Protein AF-A0A7C6I1Q8-F1 (afdb_monomer_lite)

Sequence (45 aa):
AEFERIPHDTKTLNDEERAQI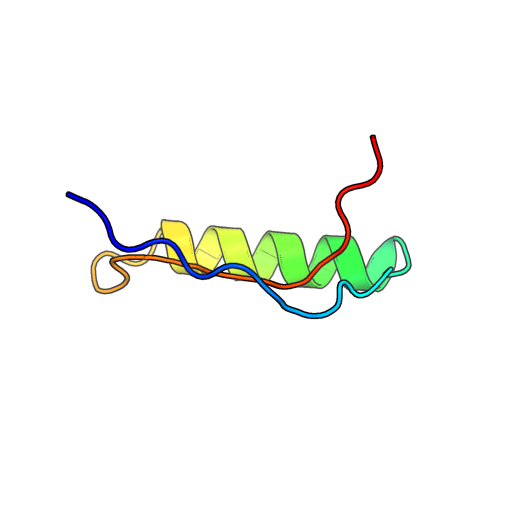EKLLEKFEEDEDVQNVFHNMAVEE

Secondary structure (DSSP, 8-state):
-------SS-B---HHHHHHHHHHHHHHHS-TT-------BPPP-

Radius of gyration: 11.93 Å; chains: 1; bounding box: 20×33×23 Å

pLDDT: mean 89.89, std 8.48, range [53.56, 96.75]

Foldseek 3Di:
DDDDDDDPAADEDDPVVVVVVVVVVVVLVVDPPRDDDDDRHDDDD

Structure (mmCIF, N/CA/C/O backbone):
data_AF-A0A7C6I1Q8-F1
#
_entry.id   AF-A0A7C6I1Q8-F1
#
loop_
_atom_site.group_PDB
_atom_site.id
_atom_site.type_symbol
_atom_site.label_atom_id
_atom_site.label_alt_id
_atom_site.label_comp_id
_atom_site.label_asym_id
_atom_site.label_entity_id
_atom_site.label_seq_id
_atom_site.pdbx_PDB_ins_code
_atom_site.Cartn_x
_atom_site.Cartn_y
_atom_site.Cartn_z
_atom_site.occupancy
_atom_site.B_iso_or_equiv
_atom_site.auth_seq_id
_atom_site.auth_comp_id
_atom_site.auth_asym_id
_atom_site.auth_atom_id
_atom_site.pdbx_PDB_model_num
ATOM 1 N N . ALA A 1 1 ? -4.327 18.903 -9.183 1.00 76.88 1 ALA A N 1
ATOM 2 C CA . ALA A 1 1 ? -3.375 17.915 -9.713 1.00 76.88 1 ALA A CA 1
ATOM 3 C C . ALA A 1 1 ? -2.944 17.078 -8.525 1.00 76.88 1 ALA A C 1
ATOM 5 O O . ALA A 1 1 ? -2.355 17.640 -7.609 1.00 76.88 1 ALA A O 1
ATOM 6 N N . GLU A 1 2 ? -3.363 15.818 -8.476 1.00 73.56 2 GLU A N 1
ATOM 7 C CA . GLU A 1 2 ? -2.930 14.869 -7.446 1.00 73.56 2 GLU A CA 1
ATOM 8 C C . GLU A 1 2 ? -1.556 14.321 -7.840 1.00 73.56 2 GLU A C 1
ATOM 10 O O . GLU A 1 2 ? -1.256 14.174 -9.025 1.00 73.56 2 GLU A O 1
ATOM 15 N N . PHE A 1 3 ? -0.681 14.124 -6.855 1.00 81.00 3 PHE A N 1
ATOM 16 C CA . PHE A 1 3 ? 0.660 13.601 -7.091 1.00 81.00 3 PHE A CA 1
ATOM 17 C C . PHE A 1 3 ? 0.626 12.081 -6.983 1.00 81.00 3 PHE A C 1
ATOM 19 O O . PHE A 1 3 ? 0.415 11.540 -5.900 1.00 81.00 3 PHE A O 1
ATOM 26 N N . GLU A 1 4 ? 0.885 11.401 -8.093 1.00 81.12 4 GLU A N 1
ATOM 27 C CA . GLU A 1 4 ? 0.995 9.946 -8.134 1.00 81.12 4 GLU A CA 1
ATOM 28 C C . GLU A 1 4 ? 2.436 9.500 -7.844 1.00 81.12 4 GLU A C 1
ATOM 30 O O . GLU A 1 4 ? 3.404 10.125 -8.292 1.00 81.12 4 GLU A O 1
ATOM 35 N N . ARG A 1 5 ? 2.597 8.400 -7.098 1.00 86.12 5 ARG A N 1
ATOM 36 C CA . ARG A 1 5 ? 3.893 7.730 -6.923 1.00 86.12 5 ARG A CA 1
ATOM 37 C C . ARG A 1 5 ? 3.928 6.462 -7.760 1.00 86.12 5 ARG A C 1
ATOM 39 O O . ARG A 1 5 ? 3.280 5.480 -7.416 1.00 86.12 5 ARG A O 1
ATOM 46 N N . ILE A 1 6 ? 4.730 6.483 -8.822 1.00 87.38 6 ILE A N 1
ATOM 47 C CA . ILE A 1 6 ? 4.935 5.321 -9.688 1.00 87.38 6 ILE A CA 1
ATOM 48 C C . ILE A 1 6 ? 6.100 4.494 -9.124 1.00 87.38 6 ILE A C 1
ATOM 50 O O . ILE A 1 6 ? 7.217 5.014 -9.033 1.00 87.38 6 ILE A O 1
ATOM 54 N N . PRO A 1 7 ? 5.876 3.234 -8.715 1.00 91.19 7 PRO A N 1
ATOM 55 C CA . PRO A 1 7 ? 6.957 2.366 -8.267 1.00 91.19 7 PRO A CA 1
ATOM 56 C C . PRO A 1 7 ? 7.879 2.007 -9.440 1.00 91.19 7 PRO A C 1
ATOM 58 O O . PRO A 1 7 ? 7.418 1.746 -10.547 1.00 91.19 7 PRO A O 1
ATOM 61 N N . HIS A 1 8 ? 9.191 1.973 -9.193 1.00 93.00 8 HIS A N 1
ATOM 62 C CA . HIS A 1 8 ? 10.172 1.537 -10.195 1.00 93.00 8 HIS A CA 1
ATOM 63 C C . HIS A 1 8 ? 10.170 0.017 -10.408 1.00 93.00 8 HIS A C 1
ATOM 65 O O . HIS A 1 8 ? 10.408 -0.437 -11.521 1.00 93.00 8 HIS A O 1
ATOM 71 N N . ASP A 1 9 ? 9.857 -0.744 -9.359 1.00 93.31 9 ASP A N 1
ATOM 72 C CA . ASP A 1 9 ? 9.804 -2.203 -9.364 1.00 93.31 9 ASP A CA 1
ATOM 73 C C . ASP A 1 9 ? 8.573 -2.674 -8.590 1.00 93.31 9 ASP A C 1
ATOM 75 O O . ASP A 1 9 ? 8.269 -2.142 -7.515 1.00 93.31 9 ASP A O 1
ATOM 79 N N . THR A 1 10 ? 7.897 -3.703 -9.098 1.00 93.75 10 THR A N 1
ATOM 80 C CA . THR A 1 10 ? 6.741 -4.325 -8.441 1.00 93.75 10 THR A CA 1
ATOM 81 C C . THR A 1 10 ? 7.109 -5.652 -7.788 1.00 93.75 10 THR A C 1
ATOM 83 O O . THR A 1 10 ? 7.910 -6.415 -8.330 1.00 93.75 10 THR A O 1
ATOM 86 N N . LYS A 1 11 ? 6.497 -5.966 -6.644 1.00 92.62 11 LYS A N 1
ATOM 87 C CA . LYS A 1 11 ? 6.725 -7.213 -5.907 1.00 92.62 11 LYS A CA 1
ATOM 88 C C . LYS A 1 11 ? 5.506 -8.131 -5.980 1.00 92.62 11 LYS A C 1
ATOM 90 O O . LYS A 1 11 ? 4.428 -7.758 -5.524 1.00 92.62 11 LYS A O 1
ATOM 95 N N . THR A 1 12 ? 5.702 -9.344 -6.488 1.00 94.00 12 THR A N 1
ATOM 96 C CA . THR A 1 12 ? 4.714 -10.427 -6.393 1.00 94.00 12 THR A CA 1
ATOM 97 C C . THR A 1 12 ? 4.704 -10.988 -4.976 1.00 94.00 12 THR A C 1
ATOM 99 O O . THR A 1 12 ? 5.762 -11.209 -4.3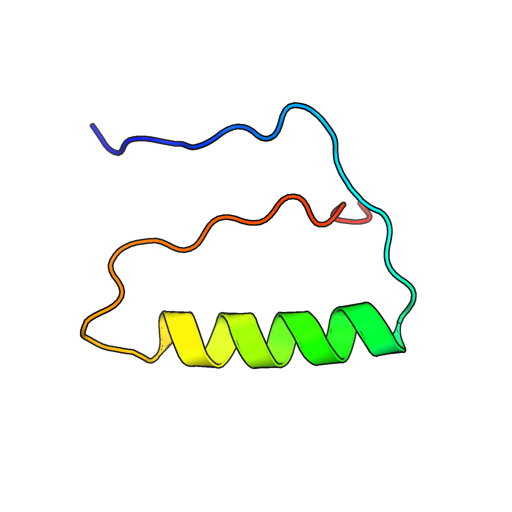82 1.00 94.00 12 THR A O 1
ATOM 102 N N . LEU A 1 13 ? 3.508 -11.199 -4.439 1.00 91.44 13 LEU A N 1
ATOM 103 C CA . LEU A 1 13 ? 3.274 -11.754 -3.111 1.00 91.44 13 LEU A CA 1
ATOM 104 C C . LEU A 1 13 ? 2.500 -13.058 -3.243 1.00 91.44 13 LEU A C 1
ATOM 106 O O . LEU A 1 13 ? 1.739 -13.225 -4.196 1.00 91.44 13 LEU A O 1
ATOM 110 N N . ASN A 1 14 ? 2.686 -13.959 -2.283 1.00 93.50 14 ASN A N 1
ATOM 111 C CA . ASN A 1 14 ? 1.799 -15.112 -2.155 1.00 93.50 14 ASN A CA 1
ATOM 112 C C . ASN A 1 14 ? 0.438 -14.702 -1.553 1.00 93.50 14 ASN A C 1
ATOM 114 O O . ASN A 1 14 ? 0.287 -13.590 -1.044 1.00 93.50 14 ASN A O 1
ATOM 118 N N . ASP A 1 15 ? -0.541 -15.607 -1.590 1.00 92.38 15 ASP A N 1
ATOM 119 C CA . ASP A 1 15 ? -1.918 -15.334 -1.150 1.00 92.38 15 ASP A CA 1
ATOM 120 C C . ASP A 1 15 ? -2.013 -14.873 0.313 1.00 92.38 15 ASP A C 1
ATOM 122 O O . ASP A 1 15 ? -2.817 -14.003 0.648 1.00 92.38 15 ASP A O 1
ATOM 126 N N . GLU A 1 16 ? -1.178 -15.425 1.198 1.00 92.69 16 GLU A N 1
ATOM 127 C CA . GLU A 1 16 ? -1.179 -15.070 2.618 1.00 92.69 16 GLU A CA 1
ATOM 128 C C . GLU A 1 16 ? -0.599 -13.668 2.844 1.00 92.69 16 GLU A C 1
ATOM 130 O O . GLU A 1 16 ? -1.191 -12.851 3.553 1.00 92.69 16 GLU A O 1
ATOM 135 N N . GLU A 1 17 ? 0.534 -13.363 2.209 1.0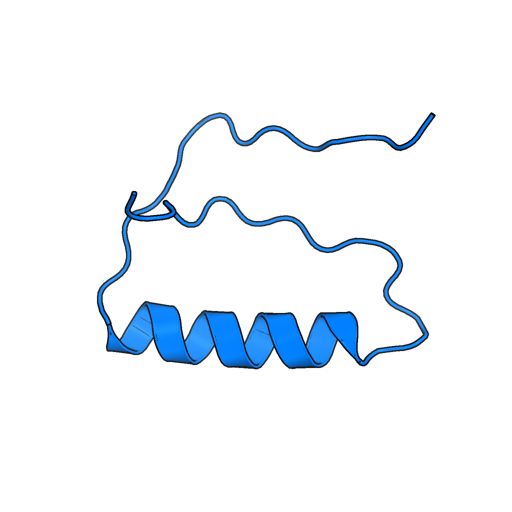0 92.56 17 GLU A N 1
ATOM 136 C CA . GLU A 1 17 ? 1.160 -12.039 2.246 1.00 92.56 17 GLU A CA 1
ATOM 137 C C . GLU A 1 17 ? 0.234 -10.971 1.652 1.00 92.56 17 GLU A C 1
ATOM 139 O O . GLU A 1 17 ? 0.099 -9.886 2.222 1.00 92.56 17 GLU A O 1
ATOM 144 N N . ARG A 1 18 ? -0.441 -11.285 0.540 1.00 92.19 18 ARG A N 1
ATOM 145 C CA . ARG A 1 18 ? -1.420 -10.397 -0.094 1.00 92.19 18 ARG A CA 1
ATOM 146 C C . ARG A 1 18 ? -2.579 -10.098 0.852 1.00 92.19 18 ARG A C 1
ATOM 148 O O . ARG A 1 18 ? -2.832 -8.928 1.119 1.00 92.19 18 ARG A O 1
ATOM 155 N N . ALA A 1 19 ? -3.204 -11.122 1.434 1.00 93.62 19 ALA A N 1
ATOM 156 C CA . ALA A 1 19 ? -4.325 -10.940 2.358 1.00 93.62 19 ALA A CA 1
ATOM 157 C C . ALA A 1 19 ? -3.942 -10.113 3.601 1.00 93.62 19 ALA A C 1
ATOM 159 O O . ALA A 1 19 ? -4.736 -9.318 4.109 1.00 93.62 19 ALA A O 1
ATOM 160 N N . GLN A 1 20 ? -2.713 -10.277 4.104 1.00 94.88 20 GLN A N 1
ATOM 161 C CA . GLN A 1 20 ? -2.206 -9.472 5.218 1.00 94.88 20 GLN A CA 1
ATOM 162 C C . GLN A 1 20 ? -2.014 -8.002 4.834 1.00 94.88 20 GLN A C 1
ATOM 164 O O . GLN A 1 20 ? -2.356 -7.120 5.627 1.00 94.88 20 GLN A O 1
ATOM 169 N N . ILE A 1 21 ? -1.467 -7.737 3.644 1.00 93.69 21 ILE A N 1
ATOM 170 C CA . ILE A 1 21 ? -1.248 -6.373 3.157 1.00 93.69 21 ILE A CA 1
ATOM 171 C C . ILE A 1 21 ? -2.569 -5.702 2.786 1.00 93.69 21 ILE A C 1
ATOM 173 O O . ILE A 1 21 ? -2.761 -4.557 3.172 1.00 93.69 21 ILE A O 1
ATOM 177 N N . GLU A 1 22 ? -3.505 -6.388 2.134 1.00 93.19 22 GLU A N 1
ATOM 178 C CA . GLU A 1 22 ? -4.838 -5.849 1.817 1.00 93.19 22 GLU A CA 1
ATOM 179 C C . GLU A 1 22 ? -5.565 -5.388 3.082 1.00 93.19 22 GLU A C 1
ATOM 181 O O . GLU A 1 22 ? -5.993 -4.240 3.170 1.00 93.19 22 GLU A O 1
ATOM 186 N N . LYS A 1 23 ? -5.555 -6.212 4.134 1.00 94.56 23 LYS A N 1
ATOM 187 C CA . LYS A 1 23 ? -6.110 -5.833 5.440 1.00 94.56 23 LYS A CA 1
ATOM 188 C C . LYS A 1 23 ? -5.406 -4.630 6.079 1.00 94.56 23 LYS A C 1
ATOM 190 O O . LYS A 1 23 ? -5.992 -3.923 6.898 1.00 94.56 23 LYS A O 1
ATOM 195 N N . LEU A 1 24 ? -4.117 -4.438 5.803 1.00 94.94 24 LEU A N 1
ATOM 196 C CA . LEU A 1 24 ? -3.376 -3.270 6.276 1.00 94.94 24 LEU A CA 1
ATOM 197 C C . LEU A 1 24 ? -3.737 -2.020 5.464 1.00 94.94 24 LEU A C 1
ATOM 199 O O . LEU A 1 24 ? -3.870 -0.952 6.053 1.00 94.94 24 LEU A O 1
ATOM 203 N N . LEU A 1 25 ? -3.905 -2.156 4.148 1.00 94.00 25 LEU A N 1
ATOM 204 C CA . LEU A 1 25 ? -4.321 -1.074 3.258 1.00 94.00 25 LEU A CA 1
ATOM 205 C C . LEU A 1 25 ? -5.721 -0.574 3.628 1.00 94.00 25 LEU A C 1
ATOM 207 O O . LEU A 1 25 ? -5.878 0.627 3.809 1.00 94.00 25 LEU A O 1
ATOM 211 N N . GLU A 1 26 ? -6.677 -1.476 3.873 1.00 94.50 26 GLU A N 1
ATOM 212 C CA . GLU A 1 26 ? -8.027 -1.127 4.351 1.00 94.50 26 GLU A CA 1
ATOM 213 C C . GLU A 1 26 ? -7.978 -0.233 5.597 1.00 94.50 26 GLU A C 1
ATOM 215 O O . GLU A 1 26 ? -8.627 0.805 5.659 1.00 94.50 26 GLU A O 1
ATOM 220 N N . LYS A 1 27 ? -7.133 -0.578 6.576 1.00 96.00 27 LYS A N 1
ATOM 221 C CA . LYS A 1 27 ? -6.976 0.230 7.794 1.00 96.00 27 LYS A CA 1
ATOM 222 C C . LYS A 1 27 ? -6.419 1.621 7.527 1.00 96.00 27 LYS A C 1
ATOM 224 O O . LYS A 1 27 ? -6.747 2.538 8.266 1.00 96.00 27 LYS A O 1
ATOM 229 N N . PHE A 1 28 ? -5.532 1.758 6.545 1.00 94.62 28 PHE A N 1
ATOM 230 C CA . PHE A 1 28 ? -5.002 3.062 6.167 1.00 94.62 28 PHE A CA 1
ATOM 231 C C . PHE A 1 28 ? -6.026 3.882 5.384 1.00 94.62 28 PHE A C 1
ATOM 233 O O . PHE A 1 28 ? -6.022 5.094 5.513 1.00 94.62 28 PHE A O 1
ATOM 240 N N . GLU A 1 29 ? -6.909 3.259 4.608 1.00 91.69 29 GLU A N 1
ATOM 241 C CA . GLU A 1 29 ? -7.994 3.968 3.918 1.00 91.69 29 GLU A CA 1
ATOM 242 C C . GLU A 1 29 ? -9.103 4.432 4.874 1.00 91.69 29 GLU A C 1
ATOM 244 O O . GLU A 1 29 ? -9.734 5.461 4.638 1.00 91.69 29 GLU A O 1
ATOM 249 N N . GLU A 1 30 ? -9.333 3.693 5.960 1.00 95.50 30 GLU A N 1
ATOM 250 C CA . GLU A 1 30 ? -10.291 4.054 7.013 1.00 95.50 30 GLU A CA 1
ATOM 251 C C . GLU A 1 30 ? -9.763 5.119 7.991 1.00 95.50 30 GLU A C 1
ATOM 253 O O . GLU A 1 30 ? -10.534 5.656 8.790 1.00 95.50 30 GLU A O 1
ATOM 258 N N . ASP A 1 31 ? -8.464 5.417 7.955 1.00 96.75 31 ASP A N 1
ATOM 259 C CA . AS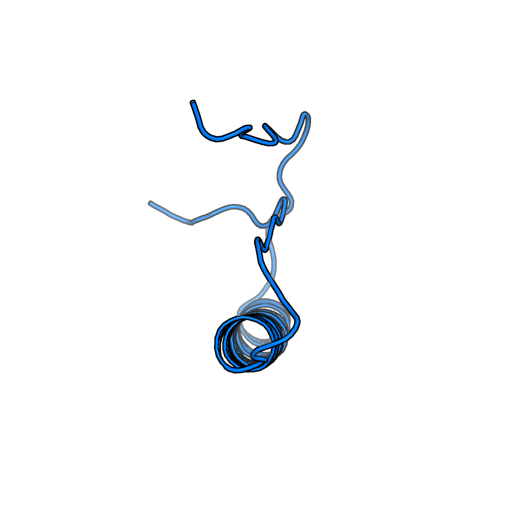P A 1 31 ? -7.828 6.382 8.846 1.00 96.75 31 ASP A CA 1
ATOM 260 C C . ASP A 1 31 ? -8.010 7.810 8.307 1.00 96.75 31 ASP A C 1
ATOM 262 O O . ASP A 1 31 ? -7.502 8.174 7.247 1.00 96.75 31 ASP A O 1
ATOM 266 N N . GLU A 1 32 ? -8.735 8.637 9.063 1.00 95.75 32 GLU A N 1
ATOM 267 C CA . GLU A 1 32 ? -9.050 10.023 8.702 1.00 95.75 32 GLU A CA 1
ATOM 268 C C . GLU A 1 32 ? -7.814 10.932 8.577 1.00 95.75 32 GLU A C 1
ATOM 270 O O . GLU A 1 32 ? -7.878 11.964 7.898 1.00 95.75 32 GLU A O 1
ATOM 275 N N . ASP A 1 33 ? -6.686 10.543 9.181 1.00 96.50 33 ASP A N 1
ATOM 276 C CA . ASP A 1 33 ? -5.409 11.251 9.072 1.00 96.50 33 ASP A CA 1
ATOM 277 C C . ASP A 1 33 ? -4.597 10.819 7.833 1.00 96.50 33 ASP A C 1
ATOM 279 O O . ASP A 1 33 ? -3.618 11.480 7.452 1.00 96.50 33 ASP A O 1
ATOM 283 N N . VAL A 1 34 ? -4.987 9.729 7.163 1.00 94.19 34 VAL A N 1
ATOM 284 C CA . VAL A 1 34 ? -4.314 9.227 5.963 1.00 94.19 34 VAL A CA 1
ATOM 285 C C . VAL A 1 34 ? -4.923 9.850 4.713 1.00 94.19 34 VAL A C 1
ATOM 287 O O . VAL A 1 34 ? -6.084 9.670 4.371 1.00 94.19 34 VAL A O 1
ATOM 290 N N . GLN A 1 35 ? -4.086 10.575 3.969 1.00 91.81 35 GLN A N 1
ATOM 291 C CA . GLN A 1 35 ? -4.520 11.247 2.742 1.00 91.81 35 GLN A CA 1
ATOM 292 C C . GLN A 1 35 ? -4.313 10.408 1.477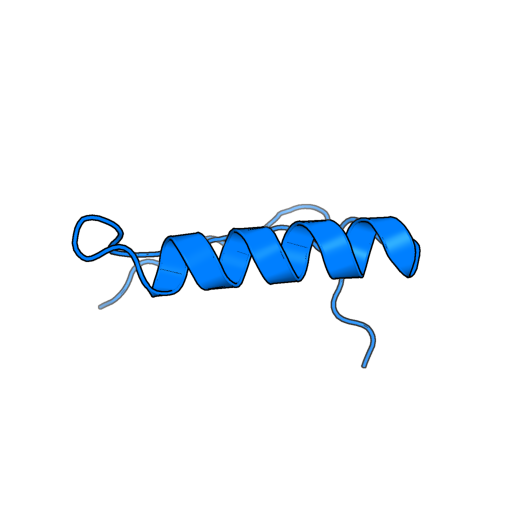 1.00 91.81 35 GLN A C 1
ATOM 294 O O . GLN A 1 35 ? -5.074 10.555 0.531 1.00 91.81 35 GLN A O 1
ATOM 299 N N . ASN A 1 36 ? -3.251 9.594 1.412 1.00 91.19 36 ASN A N 1
ATOM 300 C CA . ASN A 1 36 ? -2.911 8.780 0.238 1.00 91.19 36 ASN A CA 1
ATOM 301 C C . ASN A 1 36 ? -2.107 7.541 0.652 1.00 91.19 36 ASN A C 1
ATOM 303 O O . ASN A 1 36 ? -1.186 7.650 1.467 1.00 91.19 36 ASN A O 1
ATOM 307 N N . VAL A 1 37 ? -2.374 6.401 0.014 1.00 91.25 37 VAL A N 1
ATOM 308 C CA . VAL A 1 37 ? -1.651 5.140 0.226 1.00 91.25 37 VAL A CA 1
ATOM 309 C C . VAL A 1 37 ? -1.035 4.686 -1.096 1.00 91.25 37 VAL A C 1
ATOM 311 O O . VAL A 1 37 ? -1.696 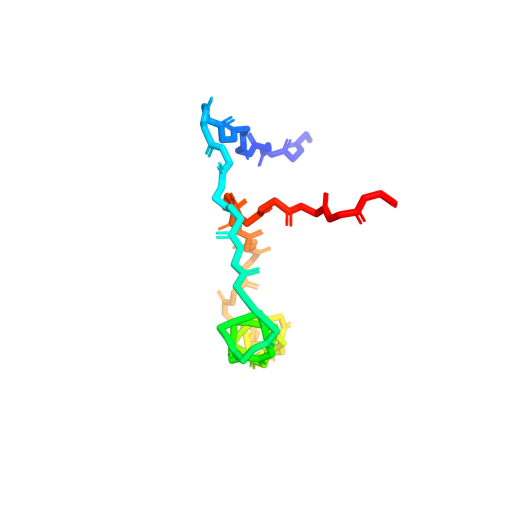4.676 -2.128 1.00 91.25 37 VAL A O 1
ATOM 314 N N . PHE A 1 38 ? 0.248 4.319 -1.080 1.00 92.00 38 PHE A N 1
ATOM 315 C CA . PHE A 1 38 ? 0.963 3.832 -2.263 1.00 92.00 38 PHE A CA 1
ATOM 316 C C . PHE A 1 38 ? 1.700 2.542 -1.924 1.00 92.00 38 PHE A C 1
ATOM 318 O O . PHE A 1 38 ? 2.395 2.469 -0.909 1.00 92.00 38 PHE A O 1
ATOM 325 N N . HIS A 1 39 ? 1.606 1.549 -2.803 1.00 92.69 39 HIS A N 1
ATOM 326 C CA . HIS A 1 39 ? 2.309 0.280 -2.667 1.00 92.69 39 HIS A CA 1
ATOM 327 C C . HIS A 1 39 ? 2.935 -0.137 -3.995 1.00 92.69 39 HIS A C 1
ATOM 329 O O . HIS A 1 39 ? 2.485 0.251 -5.069 1.00 92.69 39 HIS A O 1
ATOM 335 N N . ASN A 1 40 ? 3.961 -0.979 -3.920 1.00 94.25 40 ASN A N 1
ATOM 336 C CA . ASN A 1 40 ? 4.565 -1.605 -5.090 1.00 94.25 40 ASN A CA 1
ATOM 337 C C . ASN A 1 40 ? 4.150 -3.076 -5.256 1.00 94.25 40 ASN A C 1
ATOM 339 O O . ASN A 1 40 ? 4.813 -3.824 -5.968 1.00 94.25 40 ASN A O 1
ATOM 343 N N . MET A 1 41 ? 3.085 -3.518 -4.580 1.00 93.12 41 MET A N 1
ATOM 344 C CA . MET A 1 41 ? 2.533 -4.857 -4.780 1.00 93.12 41 MET A CA 1
ATOM 345 C C . MET A 1 41 ? 2.098 -5.026 -6.239 1.00 93.12 41 MET A C 1
ATOM 347 O O . MET A 1 41 ? 1.371 -4.185 -6.768 1.00 93.12 41 MET A O 1
ATOM 351 N N . ALA A 1 42 ? 2.552 -6.102 -6.879 1.00 89.31 42 ALA A N 1
ATOM 352 C CA . ALA A 1 42 ? 2.108 -6.464 -8.214 1.00 89.31 42 ALA A CA 1
ATOM 353 C C . ALA A 1 42 ? 0.620 -6.842 -8.158 1.00 89.31 42 ALA A C 1
ATOM 355 O O . ALA A 1 42 ? 0.212 -7.713 -7.381 1.00 89.31 42 ALA A O 1
ATOM 356 N N . VAL A 1 43 ? -0.188 -6.162 -8.963 1.00 77.56 43 VAL A N 1
ATOM 357 C CA . VAL A 1 43 ? -1.585 -6.530 -9.188 1.00 77.56 43 VAL A CA 1
ATOM 358 C C . VAL A 1 43 ? -1.566 -7.611 -10.264 1.00 77.56 43 VAL A C 1
ATOM 360 O O . VAL A 1 43 ? -0.966 -7.402 -11.316 1.00 77.56 43 VAL A O 1
ATOM 363 N N . GLU A 1 44 ? -2.114 -8.789 -9.970 1.00 65.12 44 GLU A N 1
ATOM 364 C CA . GLU A 1 44 ? -2.307 -9.809 -11.004 1.00 65.12 44 GLU A CA 1
ATOM 365 C C . GLU A 1 44 ? -3.504 -9.371 -11.863 1.00 65.12 44 GLU A C 1
ATOM 367 O O . GLU A 1 44 ? -4.540 -9.011 -11.303 1.00 65.12 44 GLU A O 1
ATOM 372 N N . GLU A 1 45 ? -3.322 -9.298 -13.189 1.00 53.56 45 GLU A N 1
ATOM 373 C CA . GLU A 1 45 ? -4.373 -8.923 -14.159 1.00 53.56 45 GLU A CA 1
ATOM 374 C C . GLU A 1 45 ? -5.456 -9.999 -14.314 1.00 53.56 45 GLU A C 1
ATOM 376 O O . GLU A 1 45 ? -5.106 -11.203 -14.364 1.00 53.56 45 GLU A O 1
#